Protein AF-A0A9P6NYV8-F1 (afdb_monomer_lite)

pLDDT: mean 82.35, std 13.27, range [50.19, 96.19]

Sequence (151 aa):
MDRRGWIYSAAVLAILSTGSVYYIIQEDKNVKRRKHAKAAERHALRQLLEINNDRLAIDKDIEKASQLTSETDKKQREYLLAKTNEMLLRLLERLDAIHPQSAILGELHRDQPATDYESSLMEGIKHKKKRLIKKIESDFARVDQLTKRVQ

Secondary structure (DSSP, 8-state):
--HHHHHHHHHHHHHHHHHHHHHHHHHHHHHHHHHHHHHHHHHHHHHHHHHHHHHHHHHHHHHHHHH--SGGGHHHHHHHHHHHHHHHHHHHHHHHH--HHHHHHTTTTTTSPPPHHHHHHHHHHHHHHHHHHHHHHHHHHHHHHHHHTT-

Structure (mmCIF, N/CA/C/O backbone):
data_AF-A0A9P6NYV8-F1
#
_entry.id   AF-A0A9P6NYV8-F1
#
loop_
_atom_site.group_PDB
_atom_site.id
_atom_site.type_symbo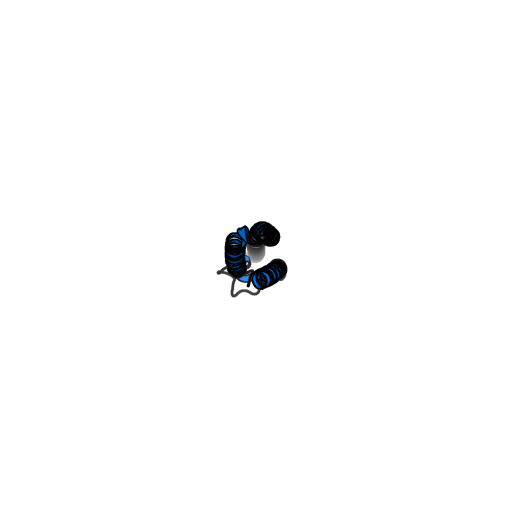l
_atom_site.label_atom_id
_atom_site.label_alt_id
_atom_site.label_comp_id
_atom_site.label_asym_id
_atom_site.label_entity_id
_atom_site.label_seq_id
_atom_site.pdbx_PDB_ins_code
_atom_site.Cartn_x
_atom_site.Cartn_y
_atom_site.Cartn_z
_atom_site.occupancy
_atom_site.B_iso_or_equiv
_atom_site.auth_seq_id
_atom_site.auth_comp_id
_atom_site.auth_asym_id
_atom_site.auth_atom_id
_atom_site.pdbx_PDB_model_num
ATOM 1 N N . MET A 1 1 ? 41.883 5.086 -64.379 1.00 50.19 1 MET A N 1
ATOM 2 C CA . MET A 1 1 ? 41.547 5.585 -63.025 1.00 50.19 1 MET A CA 1
ATOM 3 C C . MET A 1 1 ? 40.058 5.383 -62.816 1.00 50.19 1 MET A C 1
ATOM 5 O O . MET A 1 1 ? 39.245 6.102 -63.390 1.00 50.19 1 MET A O 1
ATOM 9 N N . ASP A 1 2 ? 39.713 4.318 -62.099 1.00 53.00 2 ASP A N 1
ATOM 10 C CA . ASP A 1 2 ? 38.401 3.681 -62.173 1.00 53.00 2 ASP A CA 1
ATOM 11 C C . ASP A 1 2 ? 37.370 4.338 -61.252 1.00 53.00 2 ASP A C 1
ATOM 13 O O . ASP A 1 2 ? 37.367 4.143 -60.037 1.00 53.00 2 ASP A O 1
ATOM 17 N N . ARG A 1 3 ? 36.426 5.073 -61.860 1.00 56.28 3 ARG A N 1
ATOM 18 C CA . ARG A 1 3 ? 35.260 5.688 -61.190 1.00 56.28 3 ARG A CA 1
ATOM 19 C C . ARG A 1 3 ? 34.406 4.685 -60.401 1.00 56.28 3 ARG A C 1
ATOM 21 O O . ARG A 1 3 ? 33.652 5.085 -59.523 1.00 56.28 3 ARG A O 1
ATOM 28 N N . ARG A 1 4 ? 34.531 3.386 -60.693 1.00 56.31 4 ARG A N 1
ATOM 29 C CA . ARG A 1 4 ? 33.805 2.307 -60.012 1.00 56.31 4 ARG A CA 1
ATOM 30 C C . ARG A 1 4 ? 34.281 2.099 -58.568 1.00 56.31 4 ARG A C 1
ATOM 32 O O . ARG A 1 4 ? 33.440 1.885 -57.706 1.00 56.31 4 ARG A O 1
ATOM 39 N N . GLY A 1 5 ? 35.578 2.249 -58.274 1.00 57.34 5 GLY A N 1
ATOM 40 C CA . GLY A 1 5 ? 36.122 2.038 -56.921 1.00 57.34 5 GLY A CA 1
ATOM 41 C C . GLY A 1 5 ? 35.591 3.031 -55.879 1.00 57.34 5 GLY A C 1
ATOM 42 O O . GLY A 1 5 ? 35.279 2.647 -54.756 1.00 57.34 5 GLY A O 1
ATOM 43 N N . TRP A 1 6 ? 35.386 4.288 -56.281 1.00 54.88 6 TRP A N 1
ATOM 44 C CA . TRP A 1 6 ? 34.867 5.343 -55.402 1.0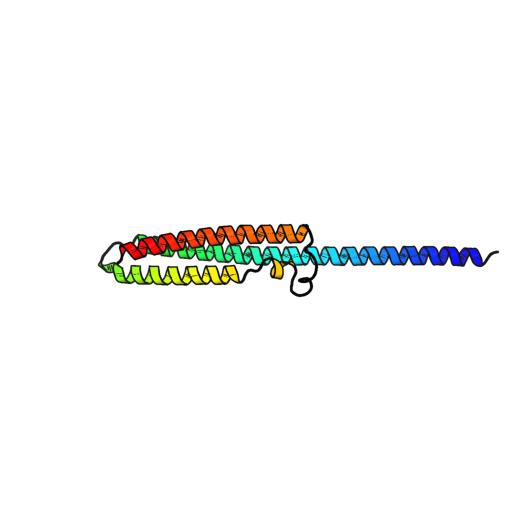0 54.88 6 TRP A CA 1
ATOM 45 C C . TRP A 1 6 ? 33.395 5.144 -55.022 1.00 54.88 6 TRP A C 1
ATOM 47 O O . TRP A 1 6 ? 33.002 5.456 -53.900 1.00 54.88 6 TRP A O 1
ATOM 57 N N . ILE A 1 7 ? 32.587 4.582 -55.927 1.00 62.31 7 ILE A N 1
ATOM 58 C CA . ILE A 1 7 ? 31.160 4.326 -55.680 1.00 62.31 7 ILE A CA 1
ATOM 59 C C . ILE A 1 7 ? 30.990 3.188 -54.664 1.00 62.31 7 ILE A C 1
ATOM 61 O O . ILE A 1 7 ? 30.174 3.302 -53.751 1.00 62.31 7 ILE A O 1
ATOM 65 N N . TYR A 1 8 ? 31.801 2.127 -54.764 1.00 61.25 8 TYR A N 1
ATOM 66 C CA . TYR A 1 8 ? 31.780 1.036 -53.785 1.00 61.25 8 TYR A CA 1
ATOM 67 C C . TYR A 1 8 ? 32.239 1.500 -52.395 1.00 61.25 8 TYR A C 1
ATOM 69 O O . TYR A 1 8 ? 31.588 1.174 -51.404 1.00 61.25 8 TYR A O 1
ATOM 77 N N . SER A 1 9 ? 33.291 2.322 -52.304 1.00 59.19 9 SER A N 1
ATOM 78 C CA . SER A 1 9 ? 33.734 2.884 -51.019 1.00 59.19 9 SER A CA 1
ATOM 79 C C . SER A 1 9 ? 32.695 3.817 -50.382 1.00 59.19 9 SER A C 1
ATOM 81 O O . SER A 1 9 ? 32.480 3.748 -49.172 1.00 59.19 9 SER A O 1
ATOM 83 N N . ALA A 1 10 ? 32.006 4.647 -51.172 1.00 61.03 10 ALA A N 1
ATOM 84 C CA . ALA A 1 10 ? 30.959 5.536 -50.665 1.00 61.03 10 ALA A CA 1
ATOM 85 C C . ALA A 1 10 ? 29.729 4.765 -50.146 1.00 61.03 10 ALA A C 1
ATOM 87 O O . ALA A 1 10 ? 29.187 5.103 -49.094 1.00 61.03 10 ALA A O 1
ATOM 88 N N . ALA A 1 11 ? 29.319 3.698 -50.841 1.00 61.00 11 ALA A N 1
ATOM 89 C CA . ALA A 1 11 ? 28.194 2.861 -50.425 1.00 61.00 11 ALA A CA 1
ATOM 90 C C . ALA A 1 11 ? 28.470 2.121 -49.102 1.00 61.00 11 ALA A C 1
ATOM 92 O O . ALA A 1 11 ? 27.605 2.072 -48.229 1.00 61.00 11 ALA A O 1
ATOM 93 N N . VAL A 1 12 ? 29.688 1.602 -48.914 1.00 59.41 12 VAL A N 1
ATOM 94 C CA . VAL A 1 12 ? 30.090 0.922 -47.668 1.00 59.41 12 VAL A CA 1
ATOM 95 C C . VAL A 1 12 ? 30.101 1.893 -46.483 1.00 59.41 12 VAL A C 1
ATOM 97 O O . VAL A 1 12 ? 29.580 1.565 -45.417 1.00 59.41 12 VAL A O 1
ATOM 100 N N . LEU A 1 13 ? 30.618 3.112 -46.667 1.00 59.75 13 LEU A N 1
ATOM 101 C CA . LEU A 1 13 ? 30.616 4.140 -45.621 1.00 59.75 13 LEU A CA 1
ATOM 102 C C . LEU A 1 13 ? 29.199 4.603 -45.250 1.00 59.75 13 LEU A C 1
ATOM 104 O O . LEU A 1 13 ? 28.934 4.842 -44.074 1.00 59.75 13 LEU A O 1
ATOM 108 N N . ALA A 1 14 ? 28.280 4.688 -46.217 1.00 59.78 14 ALA A N 1
ATOM 109 C CA . ALA A 1 14 ? 26.884 5.044 -45.965 1.00 59.78 14 ALA A CA 1
ATOM 110 C C . ALA A 1 14 ? 26.118 3.951 -45.192 1.00 59.78 14 ALA A C 1
ATOM 112 O O . ALA A 1 14 ? 25.329 4.258 -44.298 1.00 59.78 14 ALA A O 1
ATOM 113 N N . ILE A 1 15 ? 26.365 2.670 -45.483 1.00 59.78 15 ILE A N 1
ATOM 114 C CA . ILE A 1 15 ? 25.737 1.552 -44.758 1.00 59.78 15 ILE A CA 1
ATOM 115 C C . ILE A 1 15 ? 26.267 1.480 -43.318 1.00 59.78 15 ILE A C 1
ATOM 117 O O . ILE A 1 15 ? 25.484 1.343 -42.376 1.00 59.78 15 ILE A O 1
ATOM 121 N N . LEU A 1 16 ? 27.582 1.644 -43.130 1.00 54.66 16 LEU A N 1
ATOM 122 C CA . LEU A 1 16 ? 28.206 1.659 -41.803 1.00 54.66 16 LEU A CA 1
ATOM 123 C C . LEU A 1 16 ? 27.767 2.869 -40.967 1.00 54.66 16 LEU A C 1
ATOM 125 O O . LEU A 1 16 ? 27.481 2.715 -39.778 1.00 54.66 16 LEU A O 1
ATOM 129 N N . SER A 1 17 ? 27.654 4.058 -41.565 1.00 59.16 17 SER A N 1
ATOM 130 C CA . SER A 1 17 ? 27.194 5.248 -40.841 1.00 59.16 17 SER A CA 1
ATOM 131 C C . SER A 1 17 ? 25.724 5.130 -40.431 1.00 59.16 17 SER A C 1
ATOM 133 O O . SER A 1 17 ? 25.386 5.420 -39.283 1.00 59.16 17 SER A O 1
ATOM 135 N N . THR A 1 18 ? 24.861 4.599 -41.301 1.00 58.66 18 THR A N 1
ATOM 136 C CA . THR A 1 18 ? 23.432 4.408 -40.998 1.00 58.66 18 THR A CA 1
ATOM 137 C C . THR A 1 18 ? 23.208 3.340 -39.919 1.00 58.66 18 THR A C 1
ATOM 139 O O . THR A 1 18 ? 22.401 3.546 -39.010 1.00 58.66 18 THR A O 1
ATOM 142 N N . GLY A 1 19 ? 23.957 2.230 -39.954 1.00 57.12 19 GLY A N 1
ATOM 143 C CA . GLY A 1 19 ? 23.897 1.184 -38.923 1.00 57.12 19 GLY A CA 1
ATOM 144 C C . GLY A 1 19 ? 24.336 1.680 -37.540 1.00 57.12 19 GLY A C 1
ATOM 145 O O . GLY A 1 19 ? 23.691 1.380 -36.535 1.00 57.12 19 GLY A O 1
ATOM 146 N N . SER A 1 20 ? 25.381 2.512 -37.495 1.00 58.03 20 SER A N 1
ATOM 147 C CA . SER A 1 20 ? 25.884 3.121 -36.254 1.00 58.03 20 SER A CA 1
ATOM 148 C C . SER A 1 20 ? 24.860 4.075 -35.631 1.00 58.03 20 SER A C 1
ATOM 150 O O . SER A 1 20 ? 24.603 4.024 -34.429 1.00 58.03 20 SER A O 1
ATOM 152 N N . VAL A 1 21 ? 24.222 4.917 -36.452 1.00 60.34 21 VAL A N 1
ATOM 153 C CA . VAL A 1 21 ? 23.169 5.845 -36.007 1.00 60.34 21 VAL A CA 1
ATOM 154 C C . VAL A 1 21 ? 21.946 5.085 -35.485 1.00 60.34 21 VAL A C 1
ATOM 156 O O . VAL A 1 21 ? 21.388 5.457 -34.453 1.00 60.34 21 VAL A O 1
ATOM 159 N N . TYR A 1 22 ? 21.554 3.990 -36.143 1.00 60.94 22 TYR A N 1
ATOM 160 C CA . TYR A 1 22 ? 20.448 3.147 -35.683 1.00 60.94 22 TYR A CA 1
ATOM 161 C C . TYR A 1 22 ? 20.722 2.538 -34.299 1.00 60.94 22 TYR A C 1
ATOM 163 O O . TYR A 1 22 ? 19.857 2.588 -33.421 1.00 60.94 22 TYR A O 1
ATOM 171 N N . TYR A 1 23 ? 21.940 2.033 -34.077 1.00 62.12 23 TYR A N 1
ATOM 172 C CA . TYR A 1 23 ? 22.340 1.436 -32.802 1.00 62.12 23 TYR A CA 1
ATOM 173 C C . TYR A 1 23 ? 22.320 2.459 -31.651 1.00 62.12 23 TYR A C 1
ATOM 175 O O . TYR A 1 23 ? 21.752 2.189 -30.592 1.00 62.12 23 TYR A O 1
ATOM 183 N N . ILE A 1 24 ? 22.826 3.676 -31.889 1.00 62.97 24 ILE A N 1
ATOM 184 C CA . ILE A 1 24 ? 22.824 4.768 -30.897 1.00 62.97 24 ILE A CA 1
ATOM 185 C C . ILE A 1 24 ? 21.390 5.180 -30.521 1.00 62.97 24 ILE A C 1
ATOM 187 O O . ILE A 1 24 ? 21.082 5.385 -29.345 1.00 62.97 24 ILE A O 1
ATOM 191 N N . ILE A 1 25 ? 20.482 5.271 -31.500 1.00 68.50 25 ILE A N 1
ATOM 192 C CA . ILE A 1 25 ? 19.074 5.620 -31.245 1.00 68.50 25 ILE A CA 1
ATOM 193 C C . ILE A 1 25 ? 18.379 4.527 -30.419 1.00 68.50 25 ILE A C 1
ATOM 195 O O . ILE A 1 25 ? 17.556 4.830 -29.551 1.00 68.50 25 ILE A O 1
ATOM 199 N N . GLN A 1 26 ? 18.690 3.256 -30.677 1.00 69.31 26 GLN A N 1
ATOM 200 C CA . GLN A 1 26 ? 18.110 2.130 -29.949 1.00 69.31 26 GLN A CA 1
ATOM 201 C C . GLN A 1 26 ? 18.620 2.065 -28.499 1.00 69.31 26 GLN A C 1
ATOM 203 O O . GLN A 1 26 ? 17.826 1.841 -27.581 1.00 69.31 26 GLN A O 1
ATOM 208 N N . GLU A 1 27 ? 19.904 2.349 -28.267 1.00 69.50 27 GLU A N 1
ATOM 209 C CA . GLU A 1 27 ? 20.464 2.495 -26.920 1.00 69.50 27 GLU A CA 1
ATOM 210 C C . GLU A 1 27 ? 19.823 3.651 -26.145 1.00 69.50 27 GLU A C 1
ATOM 212 O O . GLU A 1 27 ? 19.394 3.450 -25.006 1.00 69.50 27 GLU A O 1
ATOM 217 N N . ASP A 1 28 ? 19.665 4.830 -26.753 1.00 73.25 28 ASP A N 1
ATOM 218 C CA . ASP A 1 28 ? 19.055 5.982 -26.077 1.00 73.25 28 ASP A CA 1
ATOM 219 C C . ASP A 1 28 ? 17.584 5.710 -25.701 1.00 73.25 28 ASP A C 1
ATOM 221 O O . ASP A 1 28 ? 17.140 6.017 -24.589 1.00 73.25 28 ASP A O 1
ATOM 225 N N . LYS A 1 29 ? 16.828 5.025 -26.573 1.00 75.38 29 LYS A N 1
ATOM 226 C CA . LYS A 1 29 ? 15.462 4.561 -26.261 1.00 75.38 29 LYS A CA 1
ATOM 227 C C . LYS A 1 29 ? 15.437 3.600 -25.069 1.00 75.38 29 LYS A C 1
ATOM 229 O O . LYS A 1 29 ? 14.619 3.772 -24.163 1.00 75.38 29 LYS A O 1
ATOM 234 N N . ASN A 1 30 ? 16.350 2.631 -25.023 1.00 75.81 30 ASN A N 1
ATOM 235 C CA . ASN A 1 30 ? 16.440 1.668 -23.924 1.00 75.81 30 ASN A CA 1
ATOM 236 C C . ASN A 1 30 ? 16.852 2.330 -22.600 1.00 75.81 30 ASN A C 1
ATOM 238 O O . ASN A 1 30 ? 16.304 2.007 -21.542 1.00 75.81 30 ASN A O 1
ATOM 242 N N . VAL A 1 31 ? 17.780 3.289 -22.639 1.00 81.31 31 VAL A N 1
ATOM 243 C CA . VAL A 1 31 ? 18.198 4.057 -21.459 1.00 81.31 31 VAL A CA 1
ATOM 244 C C . VAL A 1 31 ? 17.046 4.909 -20.932 1.00 81.31 31 VAL A C 1
ATOM 246 O O . VAL A 1 31 ? 16.803 4.916 -19.722 1.00 81.31 31 VAL A O 1
ATOM 249 N N . LYS A 1 32 ? 16.298 5.585 -21.813 1.00 81.62 32 LYS A N 1
ATOM 250 C CA . LYS A 1 32 ? 15.095 6.339 -21.428 1.00 81.62 32 LYS A CA 1
ATOM 251 C C . LYS A 1 32 ? 14.053 5.422 -20.795 1.00 81.62 32 LYS A C 1
ATOM 253 O O . LYS A 1 32 ? 13.613 5.713 -19.684 1.00 81.62 32 LYS A O 1
ATOM 258 N N . ARG A 1 33 ? 13.741 4.280 -21.418 1.00 80.06 33 ARG A N 1
ATOM 259 C CA . ARG A 1 33 ? 12.801 3.278 -20.881 1.00 80.06 33 ARG A CA 1
ATOM 260 C C . ARG A 1 33 ? 13.201 2.820 -19.476 1.00 80.06 33 ARG A C 1
ATOM 262 O O . ARG A 1 33 ? 12.395 2.896 -18.554 1.00 80.06 33 ARG A O 1
ATOM 269 N N . ARG A 1 34 ? 14.475 2.468 -19.263 1.00 83.69 34 ARG A N 1
ATOM 270 C CA . ARG A 1 34 ? 14.994 2.086 -17.935 1.00 83.69 34 ARG A CA 1
ATOM 271 C C . ARG A 1 34 ? 14.892 3.213 -16.907 1.00 83.69 34 ARG A C 1
ATOM 273 O O . ARG A 1 34 ? 14.520 2.960 -15.763 1.00 83.69 34 ARG A O 1
ATOM 280 N N . LYS A 1 35 ? 15.220 4.454 -17.287 1.00 86.00 35 LYS A N 1
ATOM 281 C CA . LYS A 1 35 ? 15.104 5.619 -16.394 1.00 86.00 35 LYS A CA 1
ATOM 282 C C . LYS A 1 35 ? 13.651 5.871 -15.989 1.00 86.00 35 LYS A C 1
ATOM 284 O O . LYS A 1 35 ? 13.401 6.081 -14.804 1.00 86.00 35 LYS A O 1
ATOM 289 N N . HIS A 1 36 ? 12.715 5.799 -16.936 1.00 84.94 36 HIS A N 1
ATOM 290 C CA . HIS A 1 36 ? 11.283 5.931 -16.664 1.00 84.94 36 HIS A CA 1
ATOM 291 C C . HIS A 1 36 ? 10.775 4.812 -15.751 1.00 84.94 36 HIS A C 1
ATOM 293 O O . HIS A 1 36 ? 10.205 5.115 -14.705 1.00 84.94 36 HIS A O 1
ATOM 299 N N . ALA A 1 37 ? 11.079 3.550 -16.068 1.00 85.12 37 ALA A N 1
ATOM 300 C CA . ALA A 1 37 ? 10.708 2.397 -15.247 1.00 85.12 37 ALA A CA 1
ATOM 301 C C . ALA A 1 37 ? 11.215 2.532 -13.801 1.00 85.12 37 ALA A C 1
ATOM 303 O O . ALA A 1 37 ? 10.465 2.336 -12.847 1.00 85.12 37 ALA A O 1
ATOM 304 N N . LYS A 1 38 ? 12.471 2.957 -13.619 1.00 87.62 38 LYS A N 1
ATOM 305 C CA . LYS A 1 38 ? 13.069 3.175 -12.294 1.00 87.62 38 LYS A CA 1
ATOM 306 C C . LYS A 1 38 ? 12.456 4.363 -11.545 1.00 87.62 38 LYS A C 1
ATOM 308 O O . LYS A 1 38 ? 12.335 4.333 -10.321 1.00 87.62 38 LYS A O 1
ATOM 313 N N . ALA A 1 39 ? 12.095 5.436 -12.245 1.00 87.50 39 ALA A N 1
ATOM 314 C CA . ALA A 1 39 ? 11.407 6.572 -11.635 1.00 87.50 39 ALA A CA 1
ATOM 315 C C . ALA A 1 39 ? 9.995 6.182 -11.172 1.00 87.50 39 ALA A C 1
ATOM 317 O O . ALA A 1 39 ? 9.613 6.504 -10.046 1.00 87.50 39 ALA A O 1
ATOM 318 N N . ALA A 1 40 ? 9.266 5.434 -12.002 1.00 86.62 40 ALA A N 1
ATOM 319 C CA . ALA A 1 40 ? 7.952 4.900 -11.672 1.00 86.62 40 ALA A CA 1
ATOM 320 C C . ALA A 1 40 ? 8.003 3.914 -10.499 1.00 86.62 40 ALA A C 1
ATOM 322 O O . ALA A 1 40 ? 7.197 4.012 -9.576 1.00 86.62 40 ALA A O 1
ATOM 323 N N . GLU A 1 41 ? 8.998 3.025 -10.476 1.00 89.88 41 GLU A N 1
ATOM 324 C CA . GLU A 1 41 ? 9.240 2.127 -9.347 1.00 89.88 41 GLU A CA 1
ATOM 325 C C . GLU A 1 41 ? 9.435 2.921 -8.051 1.00 89.88 41 GLU A C 1
ATOM 327 O O . GLU A 1 41 ? 8.758 2.672 -7.055 1.00 89.88 41 GLU A O 1
ATOM 332 N N . ARG A 1 42 ? 10.314 3.930 -8.062 1.00 90.88 42 ARG A N 1
ATOM 333 C CA . ARG A 1 42 ? 10.537 4.794 -6.894 1.00 90.88 42 ARG A CA 1
ATOM 334 C C . ARG A 1 42 ? 9.256 5.480 -6.439 1.00 90.88 42 ARG A C 1
ATOM 336 O O . ARG A 1 42 ? 9.037 5.577 -5.236 1.00 90.88 42 ARG A O 1
ATOM 343 N N . HIS A 1 43 ? 8.431 5.951 -7.368 1.00 90.12 43 HIS A N 1
ATOM 344 C CA . HIS A 1 43 ? 7.149 6.567 -7.044 1.00 90.12 43 HIS A CA 1
ATOM 345 C C . HIS A 1 43 ? 6.203 5.570 -6.359 1.00 90.12 43 HIS A C 1
ATOM 347 O O . HIS A 1 43 ? 5.727 5.843 -5.260 1.00 90.12 43 HIS A O 1
ATOM 353 N N . ALA A 1 44 ? 6.013 4.381 -6.935 1.00 90.06 44 ALA A N 1
ATOM 354 C CA . ALA A 1 44 ? 5.182 3.333 -6.343 1.00 90.06 44 ALA A CA 1
ATOM 355 C C . ALA A 1 44 ? 5.700 2.894 -4.961 1.00 90.06 44 ALA A C 1
ATOM 357 O O . ALA A 1 44 ? 4.925 2.703 -4.026 1.00 90.06 44 ALA A O 1
ATOM 358 N N . LEU A 1 45 ? 7.021 2.780 -4.794 1.00 91.81 45 LEU A N 1
ATOM 359 C CA . LEU A 1 45 ? 7.634 2.452 -3.507 1.00 91.81 45 LEU A CA 1
ATOM 360 C C . LEU A 1 45 ? 7.417 3.544 -2.454 1.00 91.81 45 LEU A C 1
ATOM 362 O O . LEU A 1 45 ? 7.218 3.206 -1.288 1.00 91.81 45 LEU A O 1
ATOM 366 N N . ARG A 1 46 ? 7.439 4.826 -2.839 1.00 93.69 46 ARG A N 1
ATOM 367 C CA . ARG A 1 46 ? 7.097 5.933 -1.931 1.00 93.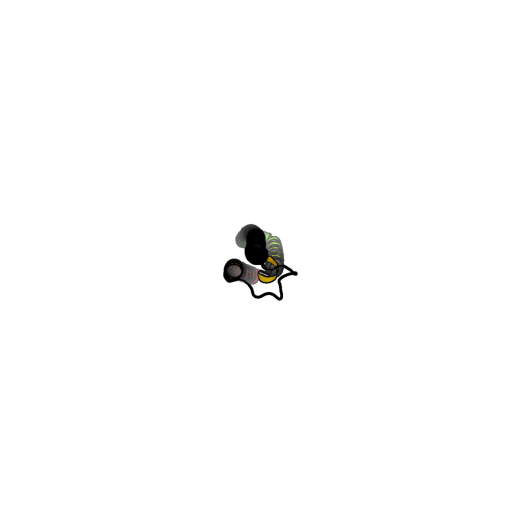69 46 ARG A CA 1
ATOM 368 C C . ARG A 1 46 ? 5.641 5.857 -1.499 1.00 93.69 46 ARG A C 1
ATOM 370 O O . ARG A 1 46 ? 5.390 5.907 -0.305 1.00 93.69 46 ARG A O 1
ATOM 377 N N . GLN A 1 47 ? 4.717 5.629 -2.431 1.00 93.12 47 GLN A N 1
ATOM 378 C CA . GLN A 1 47 ? 3.299 5.459 -2.100 1.00 93.12 47 GLN A CA 1
ATOM 379 C C . GLN A 1 47 ? 3.080 4.290 -1.129 1.00 93.12 47 GLN A C 1
ATOM 381 O O . GLN A 1 47 ? 2.359 4.424 -0.145 1.00 93.12 47 GLN A O 1
ATOM 386 N N . LEU A 1 48 ? 3.750 3.152 -1.349 1.00 94.00 48 LEU A N 1
ATOM 387 C CA . LEU A 1 48 ? 3.700 2.020 -0.416 1.00 94.00 48 LEU A CA 1
ATOM 388 C C . LEU A 1 48 ? 4.277 2.368 0.964 1.00 94.00 48 LEU A C 1
ATOM 390 O O . LEU A 1 48 ? 3.773 1.890 1.979 1.00 94.00 48 LEU A O 1
ATOM 394 N N . LEU A 1 49 ? 5.336 3.178 1.015 1.00 94.69 49 LEU A N 1
ATOM 395 C CA . LEU A 1 49 ? 5.935 3.633 2.267 1.00 94.69 49 LEU A CA 1
ATOM 396 C C . LEU A 1 49 ? 5.011 4.598 3.019 1.00 94.69 49 LEU A C 1
ATOM 398 O O . LEU A 1 49 ? 4.853 4.454 4.227 1.00 94.69 49 LEU A O 1
ATOM 402 N N . GLU A 1 50 ? 4.367 5.527 2.317 1.00 94.94 50 GLU A N 1
ATOM 403 C CA . GLU A 1 50 ? 3.359 6.428 2.884 1.00 94.94 50 GLU A CA 1
ATOM 404 C C . GLU A 1 50 ? 2.183 5.641 3.465 1.00 94.94 50 GLU A C 1
ATOM 406 O O . GLU A 1 50 ? 1.855 5.813 4.634 1.00 94.94 50 GLU A O 1
ATOM 411 N N . ILE A 1 51 ? 1.633 4.683 2.710 1.00 94.81 51 ILE A N 1
ATOM 412 C CA . ILE A 1 51 ? 0.567 3.792 3.192 1.00 94.81 51 ILE A CA 1
ATOM 413 C C . ILE A 1 51 ? 1.014 3.018 4.439 1.00 94.81 51 ILE A C 1
ATOM 415 O O . ILE A 1 51 ? 0.244 2.855 5.383 1.00 94.81 51 ILE A O 1
ATOM 419 N N . ASN A 1 52 ? 2.261 2.541 4.472 1.00 95.56 52 ASN A N 1
ATOM 420 C CA . ASN A 1 52 ? 2.795 1.861 5.650 1.00 95.56 52 ASN A CA 1
ATOM 421 C C . ASN A 1 52 ? 2.891 2.797 6.865 1.00 95.56 52 ASN A C 1
ATOM 423 O O . ASN A 1 52 ? 2.619 2.366 7.984 1.00 95.56 52 ASN A O 1
ATOM 427 N N . ASN A 1 53 ? 3.280 4.056 6.665 1.00 96.06 53 ASN A N 1
ATOM 428 C CA . ASN A 1 53 ? 3.348 5.044 7.740 1.00 96.06 53 ASN A CA 1
ATOM 429 C C . ASN A 1 53 ? 1.951 5.390 8.268 1.00 96.06 53 ASN A C 1
ATOM 431 O O . ASN A 1 53 ? 1.756 5.420 9.482 1.00 96.06 53 ASN A O 1
ATOM 435 N N . ASP A 1 54 ? 0.974 5.552 7.377 1.00 94.62 54 ASP A N 1
ATOM 436 C CA . ASP A 1 54 ? -0.425 5.768 7.748 1.00 94.62 54 ASP A CA 1
ATOM 437 C C . ASP A 1 54 ? -0.972 4.567 8.534 1.00 94.62 54 ASP A C 1
ATOM 439 O O . ASP A 1 54 ? -1.595 4.736 9.582 1.00 94.62 54 ASP A O 1
ATOM 443 N N . ARG A 1 55 ? -0.648 3.336 8.108 1.00 96.19 55 ARG A N 1
ATOM 444 C CA . ARG A 1 55 ? -0.969 2.110 8.856 1.00 96.19 55 ARG A CA 1
ATOM 445 C C . ARG A 1 55 ? -0.374 2.130 10.262 1.00 96.19 55 ARG A C 1
ATOM 447 O O . ARG A 1 55 ? -1.049 1.732 11.202 1.00 96.19 55 ARG A O 1
ATOM 454 N N . LEU A 1 56 ? 0.870 2.582 10.434 1.00 95.12 56 LEU A N 1
ATOM 455 C CA . LEU A 1 56 ? 1.495 2.688 11.761 1.00 95.12 56 LEU A CA 1
ATOM 456 C C . LEU A 1 56 ? 0.809 3.732 12.652 1.00 95.12 56 LEU A C 1
ATOM 458 O O . LEU A 1 56 ? 0.781 3.560 13.867 1.00 95.12 56 LEU A O 1
ATOM 462 N N . ALA A 1 57 ? 0.255 4.800 12.078 1.00 94.31 57 ALA A N 1
ATOM 463 C CA . ALA A 1 57 ? -0.556 5.749 12.835 1.00 94.31 57 ALA A CA 1
ATOM 464 C C . ALA A 1 57 ? -1.883 5.116 13.288 1.00 94.31 57 ALA A C 1
ATOM 466 O O . ALA A 1 57 ? -2.262 5.268 14.447 1.00 94.31 57 ALA A O 1
ATOM 467 N N . ILE A 1 58 ? -2.541 4.346 12.414 1.00 93.56 58 ILE A N 1
ATOM 468 C CA . ILE A 1 58 ? -3.758 3.594 12.762 1.00 93.56 58 ILE A CA 1
ATOM 469 C C . ILE A 1 58 ? -3.470 2.547 13.844 1.00 93.56 58 ILE A C 1
ATOM 471 O O . ILE A 1 58 ? -4.266 2.390 14.761 1.00 93.56 58 ILE A O 1
ATOM 475 N N . ASP A 1 59 ? -2.326 1.865 13.779 1.00 93.81 59 ASP A N 1
ATOM 476 C CA . ASP A 1 59 ? -1.909 0.868 14.776 1.00 93.81 59 ASP A CA 1
ATOM 477 C C . ASP A 1 59 ? -1.885 1.466 16.194 1.00 93.81 59 ASP A C 1
ATOM 479 O O . ASP A 1 59 ? -2.415 0.880 17.136 1.00 93.81 59 ASP A O 1
ATOM 483 N N . LYS A 1 60 ? -1.388 2.703 16.333 1.00 93.69 60 LYS A N 1
ATOM 484 C CA . LYS A 1 60 ? -1.419 3.446 17.604 1.00 93.69 60 LYS A CA 1
ATOM 485 C C . LYS A 1 60 ? -2.840 3.782 18.058 1.00 93.69 60 LYS A C 1
ATOM 487 O O . LYS A 1 60 ? -3.128 3.723 19.252 1.00 93.69 60 LYS A O 1
ATOM 492 N N . ASP A 1 61 ? -3.734 4.126 17.131 1.00 92.31 61 ASP A N 1
ATOM 493 C CA . ASP A 1 61 ? -5.150 4.364 17.443 1.00 92.31 61 ASP A CA 1
ATOM 494 C C . ASP A 1 61 ? -5.842 3.063 17.904 1.00 92.31 61 ASP A C 1
ATOM 496 O O . ASP A 1 61 ? -6.641 3.093 18.843 1.00 92.31 61 ASP A O 1
ATOM 500 N N . ILE A 1 62 ? -5.501 1.912 17.306 1.00 91.88 62 ILE A N 1
ATOM 501 C CA . ILE A 1 62 ? -5.977 0.581 17.727 1.00 91.88 62 ILE A CA 1
ATOM 502 C C . ILE A 1 62 ? -5.460 0.248 19.132 1.00 91.88 62 ILE A C 1
ATOM 504 O O . ILE A 1 62 ? -6.232 -0.199 19.982 1.00 91.88 62 ILE A O 1
ATOM 508 N N . GLU A 1 63 ? -4.178 0.492 19.408 1.00 92.56 63 GLU A N 1
ATOM 509 C CA . GLU A 1 63 ? -3.597 0.309 20.743 1.00 92.56 63 GLU A CA 1
ATOM 510 C C . GLU A 1 63 ? -4.293 1.189 21.782 1.00 92.56 63 GLU A C 1
ATOM 512 O O . GLU A 1 63 ? -4.694 0.695 22.838 1.00 92.56 63 GLU A O 1
ATOM 517 N N . LYS A 1 64 ? -4.532 2.464 21.464 1.00 90.94 64 LYS A N 1
ATOM 518 C CA . LYS A 1 64 ? -5.286 3.372 22.332 1.00 90.94 64 LYS A CA 1
ATOM 519 C C . LYS A 1 64 ? -6.694 2.842 22.611 1.00 90.94 64 LYS A C 1
ATOM 521 O O . LYS A 1 64 ? -7.115 2.822 23.763 1.00 90.94 64 LYS A O 1
ATOM 526 N N . ALA A 1 65 ? -7.404 2.362 21.589 1.00 88.69 65 ALA A N 1
ATOM 527 C CA . ALA A 1 65 ? -8.725 1.758 21.762 1.00 88.69 65 ALA A CA 1
ATOM 528 C C . ALA A 1 65 ? -8.679 0.496 22.640 1.00 88.69 65 ALA A C 1
ATOM 530 O O . ALA A 1 65 ? -9.605 0.254 23.409 1.00 88.69 65 ALA A O 1
ATOM 531 N N . SER A 1 66 ? -7.598 -0.287 22.569 1.00 88.44 66 SER A N 1
ATOM 532 C CA . SER A 1 66 ? -7.425 -1.484 23.401 1.00 88.44 66 SER A CA 1
ATOM 533 C C . SER A 1 66 ? -7.211 -1.180 24.889 1.00 88.44 66 SER A C 1
ATOM 535 O O . SER A 1 66 ? -7.569 -1.999 25.732 1.00 88.44 66 SER A O 1
ATOM 537 N N . GLN A 1 67 ? -6.666 -0.003 25.215 1.00 89.06 67 GLN A N 1
ATOM 538 C CA . GLN A 1 67 ? -6.419 0.440 26.592 1.00 89.06 67 GLN A CA 1
ATOM 539 C C . GLN A 1 67 ? -7.680 1.003 27.266 1.00 89.06 67 GLN A C 1
ATOM 541 O O . GLN A 1 67 ? -7.781 0.989 28.494 1.00 89.06 67 GLN A O 1
ATOM 546 N N . LEU A 1 68 ? -8.662 1.457 26.478 1.00 84.81 68 LEU A N 1
ATOM 547 C CA . LEU A 1 68 ? -9.956 1.922 26.977 1.00 84.81 68 LEU A CA 1
ATOM 548 C C . LEU A 1 68 ? -10.789 0.719 27.451 1.00 84.81 68 LEU A C 1
ATOM 550 O O . LEU A 1 68 ? -11.433 0.008 26.675 1.00 84.81 68 LEU A O 1
ATOM 554 N N . THR A 1 69 ? -10.726 0.461 28.751 1.00 77.00 69 THR A N 1
ATOM 555 C CA . THR A 1 69 ? -11.371 -0.685 29.412 1.00 77.00 69 THR A CA 1
ATOM 556 C C . THR A 1 69 ? -12.457 -0.274 30.402 1.00 77.00 69 THR A C 1
ATOM 558 O O . THR A 1 69 ? -13.215 -1.131 30.843 1.00 77.00 69 THR A O 1
ATOM 561 N N . SER A 1 70 ? -12.566 1.019 30.722 1.00 77.50 70 SER A N 1
ATOM 562 C CA . SER A 1 70 ? -13.611 1.531 31.608 1.00 77.50 70 SER A CA 1
ATOM 563 C C . SER A 1 70 ? -14.961 1.602 30.892 1.00 77.50 70 SER A C 1
ATOM 565 O O . SER A 1 70 ? -15.035 2.037 29.741 1.00 77.50 70 SER A O 1
ATOM 567 N N . GLU A 1 71 ? -16.043 1.263 31.596 1.00 72.00 71 GLU A N 1
ATOM 568 C CA . GLU A 1 71 ? -17.427 1.420 31.112 1.00 72.00 71 GLU A CA 1
ATOM 569 C C . GLU A 1 71 ? -17.748 2.874 30.728 1.00 72.00 71 GLU A C 1
ATOM 571 O O . GLU A 1 71 ? -18.492 3.134 29.782 1.00 72.00 71 GLU A O 1
ATOM 576 N N . THR A 1 72 ? -17.119 3.842 31.401 1.00 74.19 72 THR A N 1
ATOM 577 C CA . THR A 1 72 ? -17.247 5.274 31.094 1.00 74.19 72 THR A CA 1
ATOM 578 C C . THR A 1 72 ? -16.733 5.637 29.698 1.00 74.19 72 THR A C 1
ATOM 580 O O . THR A 1 72 ? -17.238 6.578 29.087 1.00 74.19 72 THR A O 1
ATOM 583 N N . ASP A 1 73 ? -15.787 4.860 29.162 1.00 82.31 73 ASP A N 1
ATOM 584 C CA . ASP A 1 73 ? -15.117 5.128 27.886 1.00 82.31 73 ASP A CA 1
ATOM 585 C C . ASP A 1 73 ? -15.656 4.261 26.739 1.00 82.31 73 ASP A C 1
ATOM 587 O O . ASP A 1 73 ? -15.142 4.319 25.617 1.00 82.31 73 ASP A O 1
ATOM 591 N N . LYS A 1 74 ? -16.712 3.470 26.982 1.00 85.50 74 LYS A N 1
ATOM 592 C CA . LYS A 1 74 ? -17.262 2.517 26.007 1.00 85.50 74 LYS A CA 1
ATOM 593 C C . LYS A 1 74 ? -17.594 3.179 24.667 1.00 85.50 74 LYS A C 1
ATOM 595 O O . LYS A 1 74 ? -17.136 2.725 23.622 1.00 85.50 74 LYS A O 1
ATOM 600 N N . LYS A 1 75 ? -18.284 4.325 24.698 1.00 87.62 75 LYS A N 1
ATOM 601 C CA . LYS A 1 75 ? -18.624 5.099 23.487 1.00 87.62 75 LYS A CA 1
ATOM 602 C C . LYS A 1 75 ? -17.389 5.607 22.744 1.00 87.62 75 LYS A C 1
ATOM 604 O O . LYS A 1 75 ? -17.356 5.612 21.516 1.00 87.62 75 LYS A O 1
ATOM 609 N N . GLN A 1 76 ? -16.366 6.043 23.480 1.00 88.56 76 GLN A N 1
ATOM 610 C CA . GLN A 1 76 ? -15.121 6.521 22.884 1.00 88.56 76 GLN A CA 1
ATOM 611 C C . GLN A 1 76 ? -14.362 5.375 22.212 1.00 88.56 76 GLN A C 1
ATOM 613 O O . GLN A 1 76 ? -13.815 5.552 21.122 1.00 88.56 76 GLN A O 1
ATOM 618 N N . ARG A 1 77 ? -14.360 4.193 22.830 1.00 89.31 77 ARG A N 1
ATOM 619 C CA . ARG A 1 77 ? -13.782 2.983 22.251 1.00 89.31 77 ARG A CA 1
ATOM 620 C C . ARG A 1 77 ? -14.531 2.532 21.000 1.00 89.31 77 ARG A C 1
ATOM 622 O O . ARG A 1 77 ? -13.877 2.282 19.994 1.00 89.31 77 ARG A O 1
ATOM 629 N N . GLU A 1 78 ? -15.861 2.474 21.027 1.00 89.62 78 GLU A N 1
ATOM 630 C CA . GLU A 1 78 ? -16.685 2.146 19.850 1.00 89.62 78 GLU A CA 1
ATOM 631 C C . GLU A 1 78 ? -16.401 3.098 18.686 1.00 89.62 78 GLU A C 1
ATOM 633 O O . GLU A 1 78 ? -16.137 2.654 17.567 1.00 89.62 78 GLU A O 1
ATOM 638 N N . TYR A 1 79 ? -16.365 4.404 18.965 1.00 91.62 79 TYR A N 1
ATOM 639 C CA . TYR A 1 79 ? -16.022 5.416 17.971 1.00 91.62 79 TYR A CA 1
ATOM 640 C C . TYR A 1 79 ? -14.623 5.196 17.380 1.00 91.62 79 TYR A C 1
ATOM 642 O O . TYR A 1 79 ? -14.457 5.229 16.159 1.00 91.62 79 TYR A O 1
ATOM 650 N N . LEU A 1 80 ? -13.613 4.949 18.222 1.00 91.56 80 LEU A N 1
ATOM 651 C CA . LEU A 1 80 ? -12.250 4.701 17.752 1.00 91.56 80 LEU A CA 1
ATOM 652 C C . LEU A 1 80 ? -12.158 3.429 16.905 1.00 91.56 80 LEU A C 1
ATOM 654 O O . LEU A 1 80 ? -11.498 3.463 15.873 1.00 91.56 80 LEU A O 1
ATOM 658 N N . LEU A 1 81 ? -12.831 2.342 17.293 1.00 92.12 81 LEU A N 1
ATOM 659 C CA . LEU A 1 81 ? -12.841 1.088 16.531 1.00 92.12 81 LEU A CA 1
ATOM 660 C C . LEU A 1 81 ? -13.538 1.244 15.172 1.00 92.12 81 LEU A C 1
ATOM 662 O O . LEU A 1 81 ? -13.028 0.763 14.163 1.00 92.12 81 LEU A O 1
ATOM 666 N N . ALA A 1 82 ? -14.661 1.963 15.115 1.00 92.94 82 ALA A N 1
ATOM 667 C CA . ALA A 1 82 ? -15.334 2.259 13.851 1.00 92.94 82 ALA A CA 1
ATOM 668 C C . ALA A 1 82 ? -14.460 3.135 12.937 1.00 92.94 82 ALA A C 1
ATOM 670 O O . ALA A 1 82 ? -14.308 2.847 11.749 1.00 92.94 82 ALA A O 1
ATOM 671 N N . LYS A 1 83 ? -13.828 4.172 13.505 1.00 93.81 83 LYS A N 1
ATOM 672 C CA . LYS A 1 83 ? -12.897 5.053 12.790 1.00 93.81 83 LYS A CA 1
ATOM 673 C C . LYS A 1 83 ? -11.707 4.272 12.228 1.00 93.81 83 LYS A C 1
ATOM 675 O O . LYS A 1 83 ? -11.365 4.458 11.063 1.00 93.81 83 LYS A O 1
ATOM 680 N N . THR A 1 84 ? -11.056 3.424 13.027 1.00 92.81 84 THR A N 1
ATOM 681 C CA . THR A 1 84 ? -9.889 2.659 12.563 1.00 92.81 84 THR A CA 1
ATOM 682 C C . THR A 1 84 ? -10.277 1.655 11.485 1.00 92.81 84 THR A C 1
ATOM 684 O O . THR A 1 84 ? -9.547 1.543 10.505 1.00 92.81 84 THR A O 1
ATOM 687 N N . ASN A 1 85 ? -11.442 1.009 11.590 1.00 94.00 85 ASN A N 1
ATOM 688 C CA . ASN A 1 85 ? -11.961 0.109 10.558 1.00 94.00 85 ASN A CA 1
ATOM 689 C C . ASN A 1 85 ? -12.119 0.818 9.198 1.00 94.00 85 ASN A C 1
ATOM 691 O O . ASN A 1 85 ? -11.596 0.358 8.185 1.00 94.00 85 ASN A O 1
ATOM 695 N N . GLU A 1 86 ? -12.759 1.989 9.192 1.00 94.88 86 GLU A N 1
ATOM 696 C CA . GLU A 1 86 ? -12.911 2.828 7.996 1.00 94.88 86 GLU A CA 1
ATOM 697 C C . GLU A 1 86 ? -11.553 3.278 7.429 1.00 94.88 86 GLU A C 1
ATOM 699 O O . GLU A 1 86 ? -11.315 3.238 6.222 1.00 94.88 86 GLU A O 1
ATOM 704 N N . MET A 1 87 ? -10.615 3.678 8.293 1.00 94.44 87 MET A N 1
ATOM 705 C CA . MET A 1 87 ? -9.279 4.078 7.848 1.00 94.44 87 MET A CA 1
ATOM 706 C C . MET A 1 87 ? -8.501 2.913 7.223 1.00 94.44 87 MET A C 1
ATOM 708 O O . MET A 1 87 ? -7.818 3.119 6.219 1.00 94.44 87 MET A O 1
ATOM 712 N N . LEU A 1 88 ? -8.610 1.697 7.770 1.00 94.25 88 LEU A N 1
ATOM 713 C CA . LEU A 1 88 ? -7.983 0.504 7.195 1.00 94.25 88 LEU A CA 1
ATOM 714 C C . LEU A 1 88 ? -8.575 0.163 5.818 1.00 94.25 88 LEU A C 1
ATOM 716 O O . LEU A 1 88 ? -7.818 -0.204 4.917 1.00 94.25 88 LEU A O 1
ATOM 720 N N . LEU A 1 89 ? -9.889 0.342 5.620 1.00 95.25 89 LEU A N 1
ATOM 721 C CA . LEU A 1 89 ? -10.537 0.136 4.316 1.00 95.25 89 LEU A CA 1
ATOM 722 C C . LEU A 1 89 ? -9.971 1.095 3.266 1.00 95.25 89 LEU A C 1
ATOM 724 O O . LEU A 1 89 ? -9.520 0.655 2.208 1.00 95.25 89 LEU A O 1
ATOM 728 N N . ARG A 1 90 ? -9.851 2.382 3.603 1.00 94.50 90 ARG A N 1
ATOM 729 C CA . ARG A 1 90 ? -9.232 3.380 2.713 1.00 94.50 90 ARG A CA 1
ATOM 730 C C . ARG A 1 90 ? -7.777 3.060 2.377 1.00 94.50 90 ARG A C 1
ATOM 732 O O . ARG A 1 90 ? -7.310 3.382 1.283 1.00 94.50 90 ARG A O 1
ATOM 739 N N . LEU A 1 91 ? -7.026 2.436 3.291 1.00 93.62 91 LEU A N 1
ATOM 740 C CA . LEU A 1 91 ? -5.669 1.976 2.980 1.00 93.62 91 LEU A CA 1
ATOM 741 C C . LEU A 1 91 ? -5.668 0.830 1.965 1.00 93.62 91 LEU A C 1
ATOM 743 O O . LEU A 1 91 ? -4.796 0.815 1.095 1.00 93.62 91 LEU A O 1
ATOM 747 N N . LEU A 1 92 ? -6.626 -0.100 2.038 1.00 93.12 92 LEU A N 1
ATOM 748 C CA . LEU A 1 92 ? -6.773 -1.151 1.027 1.00 93.12 92 LEU A CA 1
ATOM 749 C C . LEU A 1 92 ? -7.152 -0.573 -0.338 1.00 93.12 92 LEU A C 1
ATOM 751 O O . LEU A 1 92 ? -6.537 -0.952 -1.330 1.00 93.12 92 LEU A O 1
ATOM 755 N N . GLU A 1 93 ? -8.073 0.387 -0.394 1.00 93.06 93 GLU A N 1
ATOM 756 C CA . GLU A 1 93 ? -8.448 1.073 -1.640 1.00 93.06 93 GLU A CA 1
ATOM 757 C C . GLU A 1 93 ? -7.246 1.788 -2.276 1.00 93.06 93 GLU A C 1
ATOM 759 O O . GLU A 1 93 ? -6.965 1.638 -3.468 1.00 93.06 93 GLU A O 1
ATOM 764 N N . ARG A 1 94 ? -6.464 2.516 -1.467 1.00 92.31 94 AR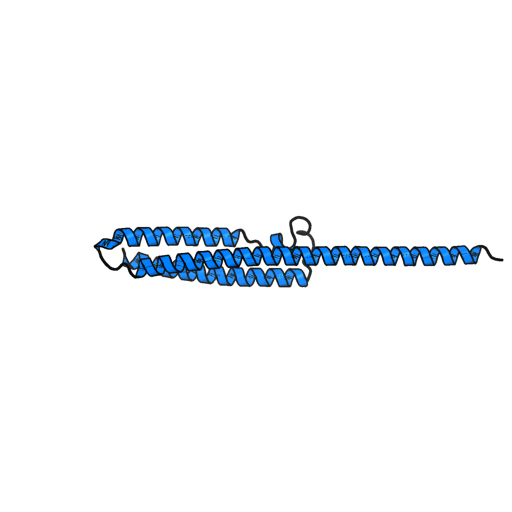G A N 1
ATOM 765 C CA . ARG A 1 94 ? -5.224 3.165 -1.924 1.00 92.31 94 ARG A CA 1
ATOM 766 C C . ARG A 1 94 ? -4.181 2.156 -2.389 1.00 92.31 94 ARG A C 1
ATOM 768 O O . ARG A 1 94 ? -3.471 2.424 -3.357 1.00 92.31 94 ARG A O 1
ATOM 775 N N . LEU A 1 95 ? -4.064 1.010 -1.716 1.00 92.31 95 LEU A N 1
ATOM 776 C CA . LEU A 1 95 ? -3.194 -0.072 -2.173 1.00 92.31 95 LEU A CA 1
ATOM 777 C C . LEU A 1 95 ? -3.674 -0.637 -3.500 1.00 92.31 95 LEU A C 1
ATOM 779 O O . LEU A 1 95 ? -2.835 -0.931 -4.354 1.00 92.31 95 LEU A O 1
ATOM 783 N N . ASP A 1 96 ? -4.981 -0.798 -3.685 1.00 90.44 96 ASP A N 1
ATOM 784 C CA . ASP A 1 96 ? -5.540 -1.361 -4.905 1.00 90.44 96 ASP A CA 1
ATOM 785 C C . ASP A 1 96 ? -5.267 -0.465 -6.114 1.00 90.44 96 ASP A C 1
ATOM 787 O O . ASP A 1 96 ? -4.768 -0.946 -7.130 1.00 90.44 96 ASP A O 1
ATOM 791 N N . ALA A 1 97 ? -5.382 0.855 -5.937 1.00 89.50 97 ALA A N 1
ATOM 792 C CA . ALA A 1 97 ? -5.009 1.850 -6.941 1.00 89.50 97 ALA A CA 1
ATOM 793 C C . ALA A 1 97 ? -3.545 1.737 -7.428 1.00 89.50 97 ALA A C 1
ATOM 795 O O . ALA A 1 97 ? -3.242 2.120 -8.562 1.00 89.50 97 ALA A O 1
ATOM 796 N N . ILE A 1 98 ? -2.628 1.170 -6.630 1.00 87.25 98 ILE A N 1
ATOM 797 C CA . ILE A 1 98 ? -1.245 0.910 -7.059 1.00 87.25 98 ILE A CA 1
ATOM 798 C C . ILE A 1 98 ? -1.209 -0.326 -7.963 1.00 87.25 98 ILE A C 1
ATOM 800 O O . ILE A 1 98 ? -1.215 -1.473 -7.501 1.00 87.25 98 ILE A O 1
ATOM 804 N N . HIS A 1 99 ? -1.086 -0.071 -9.262 1.00 84.69 99 HIS A N 1
ATOM 805 C CA . HIS A 1 99 ? -0.995 -1.075 -10.317 1.00 84.69 99 HIS A CA 1
ATOM 806 C C . HIS A 1 99 ? 0.449 -1.155 -10.849 1.00 84.69 99 HIS A C 1
ATOM 808 O O . HIS A 1 99 ? 0.864 -0.297 -11.628 1.00 84.69 99 HIS A O 1
ATOM 814 N N . PRO A 1 100 ? 1.247 -2.173 -10.465 1.00 80.81 100 PRO A N 1
ATOM 815 C CA . PRO A 1 100 ? 2.672 -2.233 -10.813 1.00 80.81 100 PRO A CA 1
ATOM 816 C C . PRO A 1 100 ? 2.940 -2.250 -12.322 1.00 80.81 100 PRO A C 1
ATOM 818 O O . PRO A 1 100 ? 3.905 -1.647 -12.784 1.00 80.81 100 PRO A O 1
ATOM 821 N N . GLN A 1 101 ? 2.071 -2.916 -13.087 1.00 80.50 101 GLN A N 1
ATOM 822 C CA . GLN A 1 101 ? 2.213 -3.047 -14.536 1.00 80.50 101 GLN A CA 1
ATOM 823 C C . GLN A 1 101 ? 1.969 -1.723 -15.262 1.00 80.50 101 GLN A C 1
ATOM 825 O O . GLN A 1 101 ? 2.802 -1.312 -16.065 1.00 80.50 101 GLN A O 1
ATOM 830 N N . SER A 1 102 ? 0.869 -1.026 -14.957 1.00 77.38 102 SER A N 1
ATOM 831 C CA . SER A 1 102 ? 0.596 0.284 -15.558 1.00 77.38 102 SER A CA 1
ATOM 832 C C . SER A 1 102 ? 1.561 1.356 -15.058 1.00 77.38 102 SER A C 1
ATOM 834 O O . SER A 1 102 ? 1.911 2.243 -15.826 1.00 77.38 102 SER A O 1
ATOM 836 N N . ALA A 1 103 ? 2.047 1.254 -13.817 1.00 75.25 103 ALA A N 1
ATOM 837 C CA . ALA A 1 103 ? 3.054 2.170 -13.295 1.00 75.25 103 ALA A CA 1
ATOM 838 C C . ALA A 1 103 ? 4.381 2.063 -14.066 1.00 75.25 103 ALA A C 1
ATOM 840 O O . ALA A 1 103 ? 4.953 3.087 -14.425 1.00 75.25 103 ALA A O 1
ATOM 841 N N . ILE A 1 104 ? 4.874 0.846 -14.330 1.00 79.00 104 I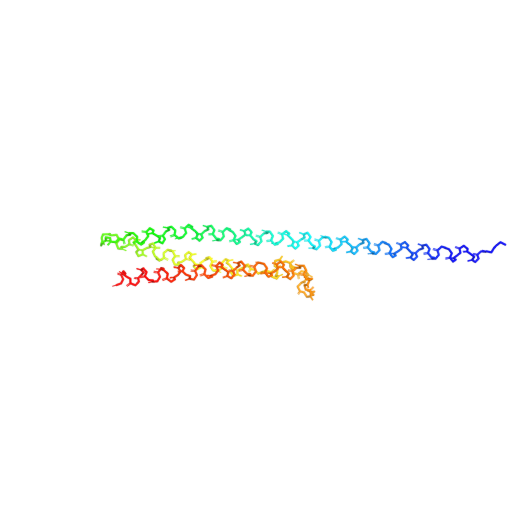LE A N 1
ATOM 842 C CA . ILE A 1 104 ? 6.205 0.638 -14.926 1.00 79.00 104 ILE A CA 1
ATOM 843 C C . ILE A 1 104 ? 6.192 0.732 -16.456 1.00 79.00 104 ILE A C 1
ATOM 845 O O . ILE A 1 104 ? 7.080 1.368 -17.020 1.00 79.00 104 ILE A O 1
ATOM 849 N N . LEU A 1 105 ? 5.211 0.120 -17.128 1.00 77.19 105 LEU A N 1
ATOM 850 C CA . LEU A 1 105 ? 5.130 0.129 -18.596 1.00 77.19 105 LEU A CA 1
ATOM 851 C C . LEU A 1 105 ? 4.456 1.406 -19.137 1.00 77.19 105 LEU A C 1
ATOM 853 O O . LEU A 1 105 ? 4.662 1.786 -20.291 1.00 77.19 105 LEU A O 1
ATOM 857 N N . GLY A 1 106 ? 3.669 2.098 -18.308 1.00 70.62 106 GLY A N 1
ATOM 858 C CA . GLY A 1 106 ? 2.821 3.203 -18.751 1.00 70.62 106 GLY A CA 1
ATOM 859 C C . GLY A 1 106 ? 1.695 2.741 -19.684 1.00 70.62 106 GLY A C 1
ATOM 860 O O . GLY A 1 106 ? 1.506 1.552 -19.937 1.00 70.62 106 GLY A O 1
ATOM 861 N N . GLU A 1 107 ? 0.929 3.695 -20.212 1.00 66.38 107 GLU A N 1
ATOM 862 C CA . GLU A 1 107 ? -0.161 3.406 -21.159 1.00 66.38 107 GLU A CA 1
ATOM 863 C C . GLU A 1 107 ? 0.365 3.074 -22.562 1.00 66.38 107 GLU A C 1
ATOM 865 O O . GLU A 1 107 ? -0.162 2.195 -23.233 1.00 66.38 107 GLU A O 1
ATOM 870 N N . LEU A 1 108 ? 1.465 3.714 -22.969 1.00 60.03 108 LEU A N 1
ATOM 871 C CA . LEU A 1 108 ? 2.050 3.602 -24.312 1.00 60.03 108 LEU A CA 1
ATOM 872 C C . LEU A 1 108 ? 2.760 2.267 -24.594 1.00 60.03 108 LEU A C 1
ATOM 874 O O . LEU A 1 108 ? 2.966 1.934 -25.757 1.00 60.03 108 LEU A O 1
ATOM 878 N N . HIS A 1 109 ? 3.158 1.516 -23.562 1.00 63.69 109 HIS A N 1
ATOM 879 C CA . HIS A 1 109 ? 3.881 0.244 -23.722 1.00 63.69 109 HIS A CA 1
ATOM 880 C C . HIS A 1 109 ? 3.132 -0.934 -23.090 1.00 63.69 109 HIS A C 1
ATOM 882 O O . HIS A 1 109 ? 3.732 -1.980 -22.853 1.00 63.69 109 HIS A O 1
ATOM 888 N N . ARG A 1 110 ? 1.825 -0.784 -22.821 1.00 62.38 110 ARG A N 1
ATOM 889 C CA . ARG A 1 110 ? 0.997 -1.841 -22.220 1.00 62.38 110 ARG A CA 1
ATOM 890 C C . ARG A 1 110 ? 0.944 -3.104 -23.091 1.00 62.38 110 ARG A C 1
ATOM 892 O O . ARG A 1 110 ? 0.931 -4.202 -22.543 1.00 62.38 110 ARG A O 1
ATOM 899 N N . ASP A 1 111 ? 0.985 -2.933 -24.412 1.00 66.94 111 ASP A N 1
ATOM 900 C CA . ASP A 1 111 ? 0.916 -4.027 -25.391 1.00 66.94 111 ASP A CA 1
ATOM 901 C C . ASP A 1 111 ? 2.293 -4.609 -25.752 1.00 66.94 111 ASP A C 1
ATOM 903 O O . ASP A 1 111 ? 2.386 -5.602 -26.472 1.00 66.94 111 ASP A O 1
ATOM 907 N N . GLN A 1 112 ? 3.384 -4.009 -25.259 1.00 71.00 112 GLN A N 1
ATOM 908 C CA . GLN A 1 112 ? 4.722 -4.566 -25.440 1.00 71.00 112 GLN A CA 1
ATOM 909 C C . GLN A 1 112 ? 5.045 -5.545 -24.310 1.00 71.00 112 GLN A C 1
ATOM 911 O O . GLN A 1 112 ? 4.746 -5.263 -23.146 1.00 71.00 112 GLN A O 1
ATOM 916 N N . PRO A 1 113 ? 5.713 -6.674 -24.611 1.00 74.19 113 PRO A N 1
ATOM 917 C CA . PRO A 1 113 ? 6.178 -7.566 -23.565 1.00 74.19 113 PRO A CA 1
ATOM 918 C C . PRO A 1 113 ? 7.139 -6.815 -22.638 1.00 74.19 113 PRO A C 1
ATOM 920 O O . PRO A 1 113 ? 8.023 -6.065 -23.077 1.00 74.19 113 PRO A O 1
ATOM 923 N N . ALA A 1 114 ? 6.936 -7.005 -21.337 1.00 77.69 114 ALA A N 1
ATOM 924 C CA . ALA A 1 114 ? 7.809 -6.454 -20.320 1.00 77.69 114 ALA A CA 1
ATOM 925 C C . ALA A 1 114 ? 9.214 -7.039 -20.470 1.00 77.69 114 ALA A C 1
ATOM 927 O O . ALA A 1 114 ? 9.388 -8.248 -20.617 1.00 77.69 114 ALA A O 1
ATOM 928 N N . THR A 1 115 ? 10.220 -6.175 -20.403 1.00 84.12 115 THR A N 1
ATOM 929 C CA . THR A 1 115 ? 11.616 -6.618 -20.365 1.00 84.12 115 THR A CA 1
ATOM 930 C C . THR A 1 115 ? 11.887 -7.313 -19.027 1.00 84.12 115 THR A C 1
ATOM 932 O O . THR A 1 115 ? 11.305 -6.912 -18.020 1.00 84.12 115 THR A O 1
ATOM 935 N N . ASP A 1 116 ? 12.832 -8.255 -18.954 1.00 85.56 116 ASP A N 1
ATOM 936 C CA . ASP A 1 116 ? 13.192 -8.938 -17.691 1.00 85.56 116 ASP A CA 1
ATOM 937 C C . ASP A 1 116 ? 13.474 -7.962 -16.539 1.00 85.56 116 ASP A C 1
ATOM 939 O O . ASP A 1 116 ? 13.056 -8.170 -15.399 1.00 85.56 116 ASP A O 1
ATOM 943 N N . TYR A 1 117 ? 14.126 -6.838 -16.857 1.00 83.81 117 TYR A N 1
ATOM 944 C CA . TYR A 1 117 ? 14.361 -5.754 -15.908 1.00 83.81 117 TYR A CA 1
ATOM 945 C C . TYR A 1 117 ? 13.052 -5.190 -15.343 1.00 83.81 117 TYR A C 1
ATOM 947 O O . TYR A 1 117 ? 12.893 -5.105 -14.131 1.00 83.81 117 TYR A O 1
ATOM 955 N N . GLU A 1 118 ? 12.090 -4.846 -16.193 1.00 84.88 118 GLU A N 1
ATOM 956 C CA . GLU A 1 118 ? 10.808 -4.269 -15.774 1.00 84.88 118 GLU A CA 1
ATOM 957 C C . GLU A 1 118 ? 9.964 -5.284 -15.009 1.00 84.88 118 GLU A C 1
ATOM 959 O O . GLU A 1 118 ? 9.360 -4.937 -13.995 1.00 84.88 118 GLU A O 1
ATOM 964 N N . SER A 1 119 ? 9.978 -6.543 -15.449 1.00 86.75 119 SER A N 1
ATOM 965 C CA . SER A 1 119 ? 9.343 -7.661 -14.752 1.00 86.75 119 SER A CA 1
ATOM 966 C C . SER A 1 119 ? 9.890 -7.807 -13.332 1.00 86.75 119 SER A C 1
ATOM 968 O O . SER A 1 119 ? 9.115 -7.918 -12.383 1.00 86.75 119 SER A O 1
ATOM 970 N N . SER A 1 120 ? 11.212 -7.702 -13.153 1.00 88.44 120 SER A N 1
ATOM 971 C CA . SER A 1 120 ? 11.834 -7.750 -11.824 1.00 88.44 120 SER A CA 1
ATOM 972 C C . SER A 1 120 ? 11.382 -6.599 -10.910 1.00 88.44 120 SER A C 1
ATOM 974 O O . SER A 1 120 ? 11.092 -6.820 -9.730 1.00 88.44 120 SER A O 1
ATOM 976 N N . LEU A 1 121 ? 11.240 -5.384 -11.456 1.00 88.06 121 LEU A N 1
ATOM 977 C CA . LEU A 1 121 ? 10.739 -4.224 -10.712 1.00 88.06 121 LEU A CA 1
ATOM 978 C C . LEU A 1 121 ? 9.266 -4.414 -10.322 1.00 88.06 121 LEU A C 1
ATOM 980 O O . LEU A 1 121 ? 8.884 -4.162 -9.177 1.00 88.06 121 LEU A O 1
ATOM 984 N N . MET A 1 122 ? 8.442 -4.906 -11.254 1.00 90.25 122 MET A N 1
ATOM 985 C CA . MET A 1 122 ? 7.028 -5.197 -11.008 1.00 90.25 122 MET A CA 1
ATOM 986 C C . MET A 1 122 ? 6.851 -6.214 -9.882 1.00 90.25 122 MET A C 1
ATOM 988 O O . MET A 1 122 ? 6.043 -5.986 -8.980 1.00 90.25 122 MET A O 1
ATOM 992 N N . GLU A 1 123 ? 7.619 -7.303 -9.897 1.00 90.94 123 GLU A N 1
ATOM 993 C CA . GLU A 1 123 ? 7.577 -8.322 -8.845 1.00 90.94 123 GLU A CA 1
ATOM 994 C C . GLU A 1 123 ? 7.993 -7.759 -7.478 1.00 90.94 123 GLU A C 1
ATOM 996 O O . GLU A 1 123 ? 7.334 -8.028 -6.467 1.00 90.94 123 GLU A O 1
ATOM 1001 N N . GLY A 1 124 ? 9.010 -6.891 -7.433 1.00 90.69 124 GLY A N 1
ATOM 1002 C CA . GLY A 1 124 ? 9.412 -6.196 -6.208 1.00 90.69 124 GLY A CA 1
ATOM 1003 C C . GLY A 1 124 ? 8.274 -5.376 -5.583 1.00 90.69 124 GLY A C 1
ATOM 1004 O O . GLY A 1 124 ? 8.030 -5.460 -4.371 1.00 90.69 124 GLY A O 1
ATOM 1005 N N . ILE A 1 125 ? 7.537 -4.624 -6.407 1.00 91.75 125 ILE A N 1
ATOM 1006 C CA . ILE A 1 125 ? 6.376 -3.835 -5.968 1.00 91.75 125 ILE A CA 1
ATOM 1007 C C . ILE A 1 125 ? 5.230 -4.758 -5.539 1.00 91.75 125 ILE A C 1
ATOM 1009 O O . ILE A 1 125 ? 4.693 -4.575 -4.444 1.00 91.75 125 ILE A O 1
ATOM 1013 N N . LYS A 1 126 ? 4.878 -5.774 -6.342 1.00 93.12 126 LYS A N 1
ATOM 1014 C CA . LYS A 1 126 ? 3.816 -6.749 -6.018 1.00 93.12 126 LYS A CA 1
ATOM 1015 C C . LYS A 1 126 ? 4.060 -7.408 -4.668 1.00 93.12 126 LYS A C 1
ATOM 1017 O O . LYS A 1 126 ? 3.158 -7.487 -3.836 1.00 93.12 126 LYS A O 1
ATOM 1022 N N . HIS A 1 127 ? 5.286 -7.853 -4.425 1.00 93.75 127 HIS A N 1
ATOM 1023 C CA . HIS A 1 127 ? 5.638 -8.530 -3.189 1.00 93.75 127 HIS A CA 1
ATOM 1024 C C . HIS A 1 127 ? 5.557 -7.595 -1.970 1.00 93.75 127 HIS A C 1
ATOM 1026 O O . HIS A 1 127 ? 5.033 -7.992 -0.925 1.00 93.75 127 HIS A O 1
ATOM 1032 N N . LYS A 1 128 ? 5.994 -6.333 -2.092 1.00 93.81 128 LYS A N 1
ATOM 1033 C CA . LYS A 1 128 ? 5.818 -5.326 -1.028 1.00 93.81 128 LYS A CA 1
ATOM 1034 C C . LYS A 1 128 ? 4.341 -4.991 -0.788 1.00 93.81 128 LYS A C 1
ATOM 1036 O O . LYS A 1 128 ? 3.928 -4.988 0.370 1.00 93.81 128 LYS A O 1
ATOM 1041 N N . LYS A 1 129 ? 3.545 -4.795 -1.848 1.00 94.06 129 LYS A N 1
ATOM 1042 C CA . LYS A 1 129 ? 2.084 -4.594 -1.771 1.00 94.06 129 LYS A CA 1
ATOM 1043 C C . LYS A 1 129 ? 1.415 -5.763 -1.042 1.00 94.06 129 LYS A C 1
ATOM 1045 O O . LYS A 1 129 ? 0.720 -5.545 -0.058 1.00 94.06 129 LYS A O 1
ATOM 1050 N N . LYS A 1 130 ? 1.719 -7.009 -1.423 1.00 94.75 130 LYS A N 1
ATOM 1051 C CA . LYS A 1 130 ? 1.187 -8.221 -0.773 1.00 94.75 130 LYS A CA 1
ATOM 1052 C C . LYS A 1 130 ? 1.547 -8.305 0.713 1.00 94.75 130 LYS A C 1
ATOM 1054 O O . LYS A 1 130 ? 0.713 -8.693 1.524 1.00 94.75 130 LYS A O 1
ATOM 1059 N N . ARG A 1 131 ? 2.779 -7.947 1.091 1.00 94.94 131 ARG A N 1
ATOM 1060 C CA . ARG A 1 131 ? 3.186 -7.894 2.507 1.00 94.94 131 ARG A CA 1
ATOM 1061 C C . ARG A 1 131 ? 2.406 -6.841 3.293 1.00 94.94 131 ARG A C 1
ATOM 1063 O O . ARG A 1 131 ? 2.066 -7.098 4.441 1.00 94.94 131 ARG A O 1
ATOM 1070 N N . LEU A 1 132 ? 2.142 -5.681 2.694 1.00 94.88 132 LEU A N 1
ATOM 1071 C CA . LEU A 1 132 ? 1.348 -4.617 3.311 1.00 94.88 132 LEU A CA 1
ATOM 1072 C C . LEU A 1 132 ? -0.114 -5.021 3.499 1.00 94.88 132 LEU A C 1
ATOM 1074 O O . LEU A 1 132 ? -0.633 -4.848 4.596 1.00 94.88 132 LEU A O 1
ATOM 1078 N N . ILE A 1 133 ? -0.726 -5.637 2.484 1.00 95.12 133 ILE A N 1
ATOM 1079 C CA . ILE A 1 133 ? -2.092 -6.177 2.566 1.00 95.12 133 ILE A CA 1
ATOM 1080 C C . ILE A 1 133 ? -2.214 -7.132 3.758 1.00 95.12 133 ILE A C 1
ATOM 1082 O O . ILE A 1 133 ? -3.046 -6.906 4.625 1.00 95.12 133 ILE A O 1
ATOM 1086 N N . LYS A 1 134 ? -1.303 -8.107 3.888 1.00 96.06 134 LYS A N 1
ATOM 1087 C CA . LYS A 1 134 ? -1.306 -9.047 5.025 1.00 96.06 134 LYS A CA 1
ATOM 1088 C C . LYS A 1 134 ? -1.225 -8.368 6.395 1.00 96.06 134 LYS A C 1
ATOM 1090 O O . LYS A 1 134 ? -1.806 -8.853 7.360 1.00 96.06 134 LYS A O 1
ATOM 1095 N N . LYS A 1 135 ? -0.469 -7.270 6.508 1.00 95.44 135 LYS A N 1
ATOM 1096 C CA . LYS A 1 135 ? -0.384 -6.507 7.763 1.00 95.44 135 LYS A CA 1
ATOM 1097 C C . LYS A 1 135 ? -1.706 -5.809 8.072 1.00 95.44 135 LYS A C 1
ATOM 1099 O O . LYS A 1 135 ? -2.168 -5.897 9.200 1.00 95.44 135 LYS A O 1
ATOM 1104 N N . ILE A 1 136 ? -2.313 -5.172 7.073 1.00 94.50 136 ILE A N 1
ATOM 1105 C CA . ILE A 1 136 ? -3.613 -4.505 7.213 1.00 94.50 136 ILE A CA 1
ATOM 1106 C C . ILE A 1 136 ? -4.713 -5.522 7.550 1.00 94.50 136 ILE A C 1
ATOM 1108 O O . ILE A 1 136 ? -5.505 -5.278 8.450 1.00 94.50 136 ILE A O 1
ATOM 1112 N N . GLU A 1 137 ? -4.727 -6.692 6.908 1.00 95.12 137 GLU A N 1
ATOM 1113 C CA . GLU A 1 137 ? -5.634 -7.803 7.245 1.00 95.12 137 GLU A CA 1
ATOM 1114 C C . GLU A 1 137 ? -5.465 -8.257 8.703 1.00 95.12 137 GLU A C 1
ATOM 1116 O O . GLU A 1 137 ? -6.447 -8.490 9.409 1.00 95.12 137 GLU A O 1
ATOM 1121 N N . SER A 1 138 ? -4.222 -8.330 9.189 1.00 95.38 138 SER A N 1
ATOM 1122 C CA . SER A 1 138 ? -3.953 -8.617 10.601 1.00 95.38 138 SER A CA 1
ATOM 1123 C C . SER A 1 138 ? -4.486 -7.523 11.533 1.00 95.38 138 SER A C 1
ATOM 1125 O O . SER A 1 138 ? -4.916 -7.839 12.642 1.00 95.38 138 SER A O 1
ATOM 1127 N N . ASP A 1 139 ? -4.461 -6.256 11.120 1.00 93.81 139 ASP A N 1
ATOM 1128 C CA . ASP A 1 139 ? -5.011 -5.151 11.910 1.00 93.81 139 ASP A CA 1
ATOM 1129 C C . ASP A 1 139 ? -6.539 -5.178 11.929 1.00 93.81 139 ASP A C 1
ATOM 1131 O O . ASP A 1 139 ? -7.127 -5.005 12.995 1.00 93.81 139 ASP A O 1
ATOM 1135 N N . PHE A 1 140 ? -7.184 -5.499 10.803 1.00 95.44 140 PHE A N 1
ATOM 1136 C CA . PHE A 1 140 ? -8.626 -5.756 10.760 1.00 95.44 140 PHE A CA 1
ATOM 1137 C C . PHE A 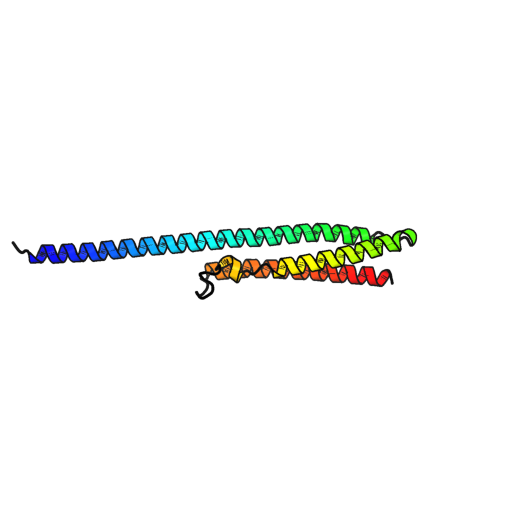1 140 ? -9.028 -6.860 11.737 1.00 95.44 140 PHE A C 1
ATOM 1139 O O . PHE A 1 140 ? -9.967 -6.682 12.509 1.00 95.44 140 PHE A O 1
ATOM 1146 N N . ALA A 1 141 ? -8.288 -7.972 11.765 1.00 94.19 141 ALA A N 1
ATOM 1147 C CA . ALA A 1 141 ? -8.558 -9.060 12.703 1.00 94.19 141 ALA A CA 1
ATOM 1148 C C . ALA A 1 141 ? -8.434 -8.608 14.171 1.00 94.19 141 ALA A C 1
ATOM 1150 O O . ALA A 1 141 ? -9.233 -9.014 15.015 1.00 94.19 141 ALA A O 1
ATOM 1151 N N . ARG A 1 142 ? -7.464 -7.739 14.487 1.00 93.50 142 ARG A N 1
ATOM 1152 C CA . ARG A 1 142 ? -7.320 -7.152 15.830 1.00 93.50 142 ARG A CA 1
ATOM 1153 C C . ARG A 1 142 ? -8.487 -6.228 16.175 1.00 93.50 142 ARG A C 1
ATOM 1155 O O . ARG A 1 142 ? -9.004 -6.312 17.287 1.00 93.50 142 ARG A O 1
ATOM 1162 N N . VAL A 1 143 ? -8.915 -5.376 15.244 1.00 92.38 143 VAL A N 1
ATOM 1163 C CA . VAL A 1 143 ? -10.082 -4.498 15.430 1.00 92.38 143 VAL A CA 1
ATOM 1164 C C . VAL A 1 143 ? -11.345 -5.328 15.655 1.00 92.38 143 VAL A C 1
ATOM 1166 O O . VAL A 1 143 ? -12.055 -5.078 16.622 1.00 92.38 143 VAL A O 1
ATOM 1169 N N . ASP A 1 144 ? -11.586 -6.366 14.851 1.00 92.94 144 ASP A N 1
ATOM 1170 C CA . ASP A 1 144 ? -12.735 -7.269 15.005 1.00 92.94 144 ASP A CA 1
ATOM 1171 C C . ASP A 1 144 ? -12.756 -7.950 16.387 1.00 92.94 144 ASP A C 1
ATOM 1173 O O . ASP A 1 144 ? -13.777 -7.956 17.077 1.00 92.94 144 ASP A O 1
ATOM 1177 N N . GLN A 1 145 ? -11.606 -8.440 16.861 1.00 91.56 145 GLN A N 1
ATOM 1178 C CA . GLN A 1 145 ? -11.485 -8.993 18.215 1.00 91.56 145 GLN A CA 1
ATOM 1179 C C . GLN A 1 145 ? -11.795 -7.964 19.309 1.00 91.56 145 GLN A C 1
ATOM 1181 O O . GLN A 1 145 ? -12.423 -8.304 20.313 1.00 91.56 145 GLN A O 1
ATOM 1186 N N . LEU A 1 146 ? -11.349 -6.716 19.149 1.00 88.06 146 LEU A N 1
ATOM 1187 C CA . LEU A 1 146 ? -11.618 -5.652 20.116 1.00 88.06 146 LEU A CA 1
ATOM 1188 C C . LEU A 1 146 ? -13.087 -5.233 20.114 1.00 88.06 146 LEU A C 1
ATOM 1190 O O . LEU A 1 146 ? -13.610 -4.960 21.194 1.00 88.06 146 LEU A O 1
ATOM 1194 N N . THR A 1 147 ? -13.735 -5.216 18.949 1.00 87.62 147 THR A N 1
ATOM 1195 C CA . THR A 1 147 ? -15.162 -4.910 18.781 1.00 87.62 147 THR A CA 1
ATOM 1196 C C . THR A 1 147 ? -16.036 -5.987 19.417 1.00 87.62 147 THR A C 1
ATOM 1198 O O . THR A 1 147 ? -16.948 -5.664 20.173 1.00 87.62 147 THR A O 1
ATOM 1201 N N . LYS A 1 148 ? -15.702 -7.270 19.225 1.00 87.19 148 LYS A N 1
ATOM 1202 C CA . LYS A 1 148 ? -16.399 -8.405 19.862 1.00 87.19 148 LYS A CA 1
ATOM 1203 C C . LYS A 1 148 ? -16.355 -8.394 21.391 1.00 87.19 148 LYS A C 1
ATOM 1205 O O . LYS A 1 148 ? -17.181 -9.036 22.016 1.00 87.19 148 LYS A O 1
ATOM 1210 N N . ARG A 1 149 ? -15.387 -7.699 21.999 1.00 76.75 149 ARG A N 1
ATOM 1211 C CA . ARG A 1 149 ? -15.292 -7.526 23.462 1.00 76.75 149 ARG A CA 1
ATOM 1212 C C . ARG A 1 149 ? -16.130 -6.358 23.996 1.00 76.75 149 ARG A C 1
ATOM 1214 O O . ARG A 1 149 ? -16.147 -6.153 25.203 1.00 76.75 149 ARG A O 1
ATOM 1221 N N . VAL A 1 150 ? -16.688 -5.529 23.115 1.00 70.44 150 VAL A N 1
ATOM 1222 C CA . VAL A 1 150 ? -17.486 -4.343 23.474 1.00 70.44 150 VAL A CA 1
ATOM 1223 C C . VAL A 1 150 ? -18.989 -4.630 23.380 1.00 70.44 150 VAL A C 1
ATOM 1225 O O . VAL A 1 150 ? -19.763 -4.038 24.139 1.00 70.44 150 VAL A O 1
ATOM 1228 N N . GLN A 1 151 ? -19.378 -5.524 22.463 1.00 58.81 151 GLN A N 1
ATOM 1229 C CA . GLN A 1 151 ? -20.720 -6.112 22.384 1.00 58.81 151 GLN A CA 1
ATOM 1230 C C . GLN A 1 151 ? -20.981 -7.032 23.574 1.00 58.81 151 GLN A C 1
ATOM 1232 O O . GLN A 1 151 ? -22.096 -6.924 24.127 1.00 58.81 151 GLN A O 1
#

Radius of gyration: 28.08 Å; chains: 1; bounding box: 62×16×95 Å

Foldseek 3Di:
DDPVVVVVVVVVVVVVVVVVVVVVVVVVVVVVLLVQLVVLLVVLVVLLVVLVVLVVVLVVLLVVLLPPPDPVCLVVSVVSLVVSLVSLVVSVVSLVVRDLLCSNCPPVRSVPDDDPSSVVSSVVSVVSSVVSNVVSVVVNVSSVVSVVVSD